Protein AF-A0AAW1BZT8-F1 (afdb_monomer_lite)

Sequence (124 aa):
MALAIEELKMKTRVWEIVERQLEDENDVIRKQAVITLGVLGIRHTSVFLALLEMLEVDTNEAVRIQVIRTFSTLGIDNINVKKSLKKKKQGGGILGRESSKALEILDRRSEVQKELMLHSFIIQ

Foldseek 3Di:
DVVVVVVVVVVVVLCVCLVVQCVDPDLVSVLVSLVVCLVVLPDDPSNVVSLLCCLVDVPDVSSNLSSLVSCLSNLVLDPSLLVSLVVQLVVDDPSVVSSVVSNVSNVVVVVVVVVVVVVVVVVD

Secondary structure (DSSP, 8-state):
-HHHHHHHHHHHHHHHHHHHHHT-SSHHHHHHHHHHHHHHT---HHHHHHHHHHHHH-S-HHHHHHHHHHHHHHT---HHHHHHHHHHHHT-HHHHHHHHHHHHHHHHHHHHHHHHHHHHHH--

InterPro domains:
  IPR011989 Armadillo-like helical [G3DSA:1.25.10.10] (1-116)
  IPR016024 Armadillo-type fold [SSF48371] (12-76)
  IPR052873 HEAT repeat-containing protein 9 [PTHR38323] (2-109)

Organism: Crotalus adamanteus (NCBI:txid8729)

Radius of gyration: 16.6 Å; chains: 1; bounding box: 36×49×41 Å

pLDDT: mean 93.9, std 6.51, range [56.03, 98.88]

Structure (mmCIF, N/CA/C/O backbone):
data_AF-A0AAW1BZT8-F1
#
_entry.id   AF-A0AAW1BZT8-F1
#
loop_
_atom_site.group_PDB
_atom_site.id
_atom_site.type_symbol
_atom_site.label_atom_id
_atom_site.label_alt_id
_atom_site.label_comp_id
_atom_site.label_asym_id
_atom_site.label_entity_id
_atom_site.label_seq_id
_atom_site.pdbx_PDB_ins_code
_atom_site.Cartn_x
_atom_site.Cartn_y
_atom_site.Cartn_z
_atom_site.occupancy
_atom_site.B_iso_or_equiv
_atom_site.auth_seq_id
_atom_site.auth_comp_id
_atom_site.auth_asym_id
_atom_site.auth_atom_id
_atom_site.pdbx_PDB_model_num
ATOM 1 N N . MET A 1 1 ? 6.414 -33.270 6.703 1.00 67.75 1 MET A N 1
ATOM 2 C CA . MET A 1 1 ? 7.547 -32.351 6.975 1.00 67.75 1 MET A CA 1
ATOM 3 C C . MET A 1 1 ? 8.184 -31.794 5.701 1.00 67.75 1 MET A C 1
ATOM 5 O O . MET A 1 1 ? 8.320 -30.583 5.639 1.00 67.75 1 MET A O 1
ATOM 9 N N . ALA A 1 2 ? 8.510 -32.599 4.677 1.00 84.75 2 ALA A N 1
ATOM 10 C CA . ALA A 1 2 ? 9.121 -32.098 3.431 1.00 84.75 2 ALA A CA 1
ATOM 11 C C . ALA A 1 2 ? 8.297 -31.005 2.707 1.00 8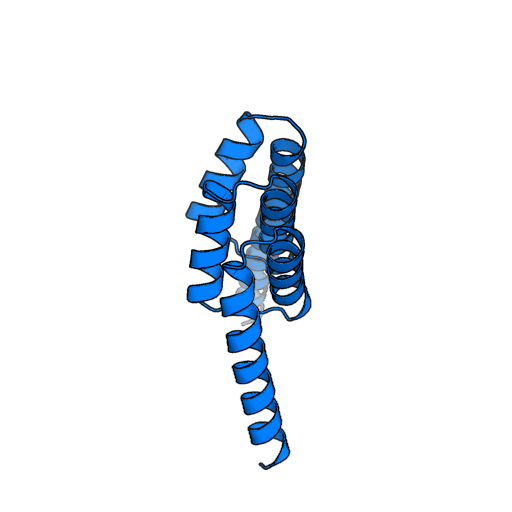4.75 2 ALA A C 1
ATOM 13 O O . ALA A 1 2 ? 8.840 -29.951 2.398 1.00 84.75 2 ALA A O 1
ATOM 14 N N . LEU A 1 3 ? 6.982 -31.206 2.548 1.00 87.12 3 LEU A N 1
ATOM 15 C CA . LEU A 1 3 ? 6.084 -30.235 1.895 1.00 87.12 3 LEU A CA 1
ATOM 16 C C . LEU A 1 3 ? 6.025 -28.878 2.616 1.00 87.12 3 LEU A C 1
ATOM 18 O O . LEU A 1 3 ? 6.062 -27.835 1.979 1.00 87.12 3 LEU A O 1
ATOM 22 N N . ALA A 1 4 ? 5.991 -28.884 3.952 1.00 84.44 4 ALA A N 1
ATOM 23 C CA . ALA A 1 4 ? 5.966 -27.650 4.738 1.00 84.44 4 ALA A CA 1
ATOM 24 C C . ALA A 1 4 ? 7.284 -26.860 4.613 1.00 84.44 4 ALA A C 1
ATOM 26 O O . ALA A 1 4 ? 7.273 -25.634 4.556 1.00 84.44 4 ALA A O 1
ATOM 27 N N . ILE A 1 5 ? 8.426 -27.555 4.533 1.00 87.06 5 ILE A N 1
ATOM 28 C CA . ILE A 1 5 ? 9.735 -26.924 4.304 1.00 87.06 5 ILE A CA 1
ATOM 29 C C . ILE A 1 5 ? 9.791 -26.304 2.903 1.00 87.06 5 ILE A C 1
ATOM 31 O O . ILE A 1 5 ? 10.310 -25.201 2.737 1.00 87.06 5 ILE A O 1
ATOM 35 N N . GLU A 1 6 ? 9.264 -26.999 1.898 1.00 91.38 6 GLU A N 1
ATOM 36 C CA . GLU A 1 6 ? 9.197 -26.500 0.524 1.00 91.38 6 GLU A CA 1
ATOM 37 C C . GLU A 1 6 ? 8.287 -25.271 0.408 1.00 91.38 6 GLU A C 1
ATOM 39 O O . GLU A 1 6 ? 8.690 -24.263 -0.172 1.00 91.38 6 GLU A O 1
ATOM 44 N N . GLU A 1 7 ? 7.119 -25.294 1.051 1.00 86.69 7 GLU A N 1
ATOM 45 C CA . GLU A 1 7 ? 6.202 -24.153 1.103 1.00 86.69 7 GLU A CA 1
ATOM 46 C C . GLU A 1 7 ? 6.853 -22.912 1.731 1.00 86.69 7 GLU A C 1
ATOM 48 O O . GLU A 1 7 ? 6.750 -21.809 1.190 1.00 86.69 7 GLU A O 1
ATOM 53 N N . LEU A 1 8 ? 7.567 -23.083 2.847 1.00 84.50 8 LEU A N 1
ATOM 54 C CA . LEU A 1 8 ? 8.283 -21.985 3.497 1.00 84.50 8 LEU A CA 1
ATOM 55 C C . LEU A 1 8 ? 9.386 -21.417 2.598 1.00 84.50 8 LEU A C 1
ATOM 57 O O . LEU A 1 8 ? 9.474 -20.201 2.446 1.00 84.50 8 LEU A O 1
ATOM 61 N N . LYS A 1 9 ? 10.175 -22.275 1.938 1.00 88.81 9 LYS A N 1
ATOM 62 C CA . LYS A 1 9 ? 11.203 -21.837 0.978 1.00 88.81 9 LYS A CA 1
ATOM 63 C C . LYS A 1 9 ? 10.602 -21.051 -0.186 1.00 88.81 9 LYS A C 1
ATOM 65 O O . LYS A 1 9 ? 11.170 -20.036 -0.587 1.00 88.81 9 LYS A O 1
ATOM 70 N N . MET A 1 10 ? 9.459 -21.492 -0.714 1.00 86.56 10 MET A N 1
ATOM 71 C CA . MET A 1 10 ? 8.752 -20.762 -1.767 1.00 86.56 10 MET A CA 1
ATOM 72 C C . MET A 1 10 ? 8.295 -19.387 -1.279 1.00 86.56 10 MET A C 1
ATOM 74 O O . MET A 1 10 ? 8.539 -18.398 -1.966 1.00 86.56 10 MET A O 1
ATOM 78 N N . LYS A 1 11 ? 7.701 -19.299 -0.083 1.00 83.44 11 LYS A N 1
ATOM 79 C CA . LYS A 1 11 ? 7.280 -18.022 0.516 1.00 83.44 11 LYS A CA 1
ATOM 80 C C . LYS A 1 11 ? 8.454 -17.054 0.684 1.00 83.44 11 LYS A C 1
ATOM 82 O O . LYS A 1 11 ? 8.340 -15.902 0.273 1.00 83.44 11 LYS A O 1
ATOM 87 N N . THR A 1 12 ? 9.585 -17.524 1.211 1.00 86.12 12 THR A N 1
ATOM 88 C CA . THR A 1 12 ? 10.802 -16.709 1.362 1.00 86.12 12 THR A CA 1
ATOM 89 C C . THR A 1 12 ? 11.325 -16.219 0.015 1.00 86.12 12 THR A C 1
ATOM 91 O O . THR A 1 12 ? 11.562 -15.028 -0.152 1.00 86.12 12 THR A O 1
ATOM 94 N N . ARG A 1 13 ? 11.433 -17.104 -0.981 1.00 89.19 13 ARG A N 1
ATOM 95 C CA . ARG A 1 13 ? 11.929 -16.727 -2.310 1.00 89.19 13 ARG A CA 1
ATOM 96 C C . ARG A 1 13 ? 11.012 -15.726 -3.011 1.00 89.19 13 ARG A C 1
ATOM 98 O O . ARG A 1 13 ? 11.490 -14.810 -3.673 1.00 89.19 13 ARG A O 1
ATOM 105 N N . VAL A 1 14 ? 9.697 -15.899 -2.883 1.00 88.12 14 VAL A N 1
ATOM 106 C CA . VAL A 1 14 ? 8.723 -14.938 -3.413 1.00 88.12 14 VAL A CA 1
ATOM 107 C C . VAL A 1 14 ? 8.902 -13.582 -2.740 1.00 88.12 14 VAL A C 1
ATOM 109 O O . VAL A 1 14 ? 8.914 -12.574 -3.441 1.00 88.12 14 VAL A O 1
ATOM 112 N N . TRP A 1 15 ? 9.101 -13.549 -1.420 1.00 87.00 15 TRP A N 1
ATOM 113 C CA . TRP A 1 15 ? 9.375 -12.305 -0.706 1.00 87.00 15 TRP A CA 1
ATOM 114 C C . TRP A 1 15 ? 10.625 -11.592 -1.239 1.00 87.00 15 TRP A C 1
ATOM 116 O O . TRP A 1 15 ? 10.519 -10.442 -1.644 1.00 87.00 15 TRP A O 1
ATOM 126 N N . GLU A 1 16 ? 11.764 -12.277 -1.349 1.00 89.25 16 GLU A N 1
ATOM 127 C CA . GLU A 1 16 ? 13.025 -11.691 -1.848 1.00 89.25 16 GLU A CA 1
ATOM 128 C C . GLU A 1 16 ? 12.925 -11.145 -3.283 1.00 89.25 16 GLU A C 1
ATOM 130 O O . GLU A 1 16 ? 13.625 -10.208 -3.677 1.00 89.25 16 GLU A O 1
ATOM 135 N N . ILE A 1 17 ? 12.092 -11.770 -4.118 1.00 93.06 17 ILE A N 1
ATOM 136 C CA . ILE A 1 17 ? 11.833 -11.294 -5.479 1.00 93.06 17 ILE A CA 1
ATOM 137 C C . ILE A 1 17 ? 10.973 -10.034 -5.431 1.00 93.06 17 ILE A C 1
ATOM 139 O O . ILE A 1 17 ? 11.314 -9.044 -6.073 1.00 93.06 17 ILE A O 1
ATOM 143 N N . VAL A 1 18 ? 9.874 -10.071 -4.680 1.00 94.38 18 VAL A N 1
ATOM 144 C CA . VAL A 1 18 ? 8.936 -8.951 -4.584 1.00 94.38 18 VAL A CA 1
ATOM 145 C C . VAL A 1 18 ? 9.603 -7.737 -3.948 1.00 94.38 18 VAL A C 1
ATOM 147 O O . VAL A 1 18 ? 9.450 -6.647 -4.479 1.00 94.38 18 VAL A O 1
ATOM 150 N N . GLU A 1 19 ? 10.381 -7.921 -2.882 1.00 92.50 19 GLU A N 1
ATOM 151 C CA . GLU A 1 19 ? 11.121 -6.853 -2.201 1.00 92.50 19 GLU A CA 1
ATOM 152 C C . GLU A 1 19 ? 12.014 -6.083 -3.179 1.00 92.50 19 GLU A C 1
ATOM 154 O O . GLU A 1 19 ? 11.875 -4.871 -3.305 1.00 92.50 19 GLU A O 1
ATOM 159 N N . ARG A 1 20 ? 12.820 -6.787 -3.984 1.00 94.69 20 ARG A N 1
ATOM 160 C CA . ARG A 1 20 ? 13.641 -6.148 -5.028 1.00 94.69 20 ARG A CA 1
ATOM 161 C C . ARG A 1 20 ? 12.812 -5.443 -6.099 1.00 94.69 20 ARG A C 1
ATOM 163 O O . ARG A 1 20 ? 13.206 -4.392 -6.585 1.00 94.69 20 ARG A O 1
ATOM 170 N N . GLN A 1 21 ? 11.672 -6.012 -6.484 1.00 97.56 21 GLN A N 1
ATOM 171 C CA . GLN A 1 21 ? 10.812 -5.414 -7.508 1.00 97.56 21 GLN A CA 1
ATOM 172 C C . GLN A 1 21 ? 10.082 -4.154 -7.028 1.00 97.56 21 GLN A C 1
ATOM 174 O O . GLN A 1 21 ? 9.675 -3.355 -7.867 1.00 97.56 21 GLN A O 1
ATOM 179 N N . LEU A 1 22 ? 9.901 -3.954 -5.718 1.00 97.31 22 LEU A N 1
ATOM 180 C CA . LEU A 1 22 ? 9.327 -2.713 -5.180 1.00 97.31 22 LEU A CA 1
ATOM 181 C C . LEU A 1 22 ? 10.248 -1.507 -5.408 1.00 97.31 22 LEU A C 1
ATOM 183 O O . LEU A 1 22 ? 9.753 -0.386 -5.460 1.00 97.31 22 LEU A O 1
ATOM 187 N N . GLU A 1 23 ? 11.549 -1.738 -5.580 1.00 95.69 23 GLU A N 1
ATOM 188 C CA . GLU A 1 23 ? 12.575 -0.706 -5.778 1.00 95.69 23 GLU A CA 1
ATOM 189 C C . GLU A 1 23 ? 13.021 -0.575 -7.246 1.00 95.69 23 GLU A C 1
ATOM 191 O O . GLU A 1 23 ? 13.909 0.214 -7.559 1.00 95.69 23 GLU A O 1
A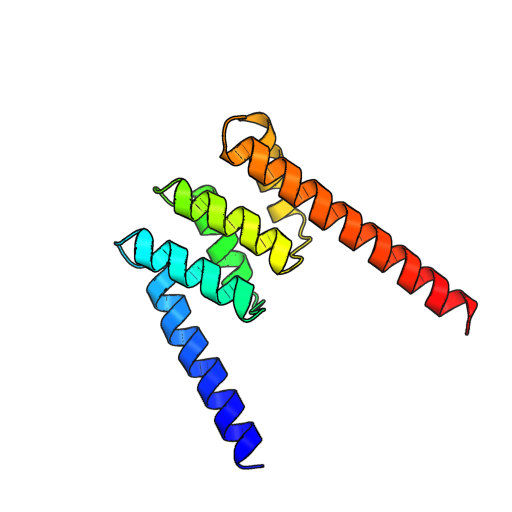TOM 196 N N . ASP A 1 24 ? 12.411 -1.334 -8.162 1.00 98.38 24 ASP A N 1
ATOM 197 C CA . ASP A 1 24 ? 12.789 -1.343 -9.577 1.00 98.38 24 ASP A CA 1
ATOM 198 C C . ASP A 1 24 ? 12.568 0.031 -10.238 1.00 98.38 24 ASP A C 1
ATOM 200 O O . ASP A 1 24 ? 11.573 0.715 -9.982 1.00 98.38 24 ASP A O 1
ATOM 204 N N . GLU A 1 25 ? 13.467 0.443 -11.133 1.00 97.88 25 GLU A N 1
ATOM 205 C CA . GLU A 1 25 ? 13.351 1.719 -11.851 1.00 97.88 25 GLU A CA 1
ATOM 206 C C . GLU A 1 25 ? 12.074 1.786 -12.711 1.00 97.88 25 GLU A C 1
ATOM 208 O O . GLU A 1 25 ? 11.468 2.854 -12.867 1.00 97.88 25 GLU A O 1
ATOM 213 N N . ASN A 1 26 ? 11.608 0.643 -13.218 1.00 98.50 26 ASN A N 1
ATOM 214 C CA . ASN A 1 26 ? 10.420 0.536 -14.051 1.00 98.50 26 ASN A CA 1
ATOM 215 C C . ASN A 1 26 ? 9.134 0.497 -13.207 1.00 98.50 26 ASN A C 1
ATOM 217 O O . ASN A 1 26 ? 8.875 -0.440 -12.447 1.00 98.50 26 ASN A O 1
ATOM 221 N N . ASP A 1 27 ? 8.254 1.479 -13.410 1.00 98.75 27 ASP A N 1
ATOM 222 C CA . ASP A 1 27 ? 6.990 1.581 -12.675 1.00 98.75 27 ASP A CA 1
ATOM 223 C C . ASP A 1 27 ? 6.041 0.397 -12.904 1.00 98.75 27 ASP A C 1
ATOM 225 O O . ASP A 1 27 ? 5.265 0.040 -12.012 1.00 98.75 27 ASP A O 1
ATOM 229 N N . VAL A 1 28 ? 6.118 -0.261 -14.064 1.00 98.62 28 VAL A N 1
ATOM 230 C CA . VAL A 1 28 ? 5.317 -1.454 -14.357 1.00 98.62 28 VAL A CA 1
ATOM 231 C C . VAL A 1 28 ? 5.729 -2.603 -13.441 1.00 98.62 28 VAL A C 1
ATOM 233 O O . VAL A 1 28 ? 4.855 -3.306 -12.926 1.00 98.62 28 VAL A O 1
ATOM 236 N N . ILE A 1 29 ? 7.034 -2.760 -13.194 1.00 98.62 29 ILE A N 1
ATOM 237 C CA . ILE A 1 29 ? 7.578 -3.795 -12.308 1.00 98.62 29 ILE A CA 1
ATOM 238 C C . ILE A 1 29 ? 7.178 -3.500 -10.861 1.00 98.62 29 ILE A C 1
ATOM 240 O O . ILE A 1 29 ? 6.582 -4.366 -10.213 1.00 98.62 29 ILE A O 1
ATOM 244 N N . ARG A 1 30 ? 7.359 -2.259 -10.392 1.00 98.69 30 ARG A N 1
ATOM 245 C CA . ARG A 1 30 ? 6.918 -1.849 -9.046 1.00 98.69 30 ARG A CA 1
ATOM 246 C C . ARG A 1 30 ? 5.424 -2.072 -8.831 1.00 98.69 30 ARG A C 1
ATOM 248 O O . ARG A 1 30 ? 5.008 -2.658 -7.831 1.00 98.69 30 ARG A O 1
ATOM 255 N N . LYS A 1 31 ? 4.583 -1.677 -9.794 1.00 98.75 31 LYS A N 1
ATOM 256 C CA . LYS A 1 31 ? 3.130 -1.908 -9.731 1.00 98.75 31 LYS A CA 1
ATOM 257 C C . LYS A 1 31 ? 2.801 -3.400 -9.629 1.00 98.75 31 LYS A C 1
ATOM 259 O O . LYS A 1 31 ? 1.915 -3.774 -8.860 1.00 98.75 31 LYS A O 1
ATOM 264 N N . GLN A 1 32 ? 3.498 -4.251 -10.384 1.00 98.44 32 GLN A N 1
ATOM 265 C CA . GLN A 1 32 ? 3.290 -5.699 -10.359 1.00 98.44 32 GLN A CA 1
ATOM 266 C C . GLN A 1 32 ? 3.713 -6.321 -9.021 1.00 98.44 32 GLN A C 1
ATOM 268 O O . GLN A 1 32 ? 3.018 -7.209 -8.516 1.00 98.44 32 GLN A O 1
ATOM 273 N N . ALA A 1 33 ? 4.786 -5.825 -8.407 1.00 98.06 33 ALA A N 1
ATOM 274 C CA . ALA A 1 33 ? 5.200 -6.223 -7.064 1.00 98.06 33 ALA A CA 1
ATOM 275 C C . ALA A 1 33 ? 4.102 -5.917 -6.033 1.00 98.06 33 ALA A C 1
ATOM 277 O O . ALA A 1 33 ? 3.676 -6.801 -5.286 1.00 98.06 33 ALA A O 1
ATOM 278 N N . VAL A 1 34 ? 3.545 -4.702 -6.072 1.00 98.44 34 VAL A N 1
ATOM 279 C CA . VAL A 1 34 ? 2.437 -4.288 -5.194 1.00 98.44 34 VAL A CA 1
ATOM 280 C C . VAL A 1 34 ? 1.184 -5.153 -5.406 1.00 98.44 34 VAL A C 1
ATOM 282 O O . VAL A 1 34 ? 0.561 -5.581 -4.433 1.00 98.44 34 VAL A O 1
ATOM 285 N N . ILE A 1 35 ? 0.824 -5.471 -6.657 1.00 98.12 35 ILE A N 1
ATOM 286 C CA . ILE A 1 35 ? -0.281 -6.405 -6.962 1.00 98.12 35 ILE A CA 1
ATOM 287 C C . ILE A 1 35 ? -0.019 -7.773 -6.329 1.00 98.12 35 ILE A C 1
ATOM 289 O O . ILE A 1 35 ? -0.907 -8.337 -5.689 1.00 98.12 35 ILE A O 1
ATOM 293 N N . THR A 1 36 ? 1.198 -8.292 -6.487 1.00 96.56 36 THR A N 1
ATOM 294 C CA . THR A 1 36 ? 1.593 -9.617 -5.994 1.00 96.56 36 THR A CA 1
ATOM 295 C C . THR A 1 36 ? 1.453 -9.711 -4.476 1.00 96.56 36 THR A C 1
ATOM 297 O O . THR A 1 36 ? 0.886 -10.684 -3.980 1.00 96.56 36 THR A O 1
ATOM 300 N N . LEU A 1 37 ? 1.864 -8.673 -3.738 1.00 95.50 37 LEU A N 1
ATOM 301 C CA . LEU A 1 37 ? 1.660 -8.592 -2.287 1.00 95.50 37 LEU A CA 1
ATOM 302 C C . LEU A 1 37 ? 0.182 -8.708 -1.905 1.00 95.50 37 LEU A C 1
ATOM 304 O O . LEU A 1 37 ? -0.166 -9.486 -1.016 1.00 95.50 37 LEU A O 1
ATOM 308 N N . GLY A 1 38 ? -0.683 -7.959 -2.595 1.00 96.00 38 GLY A N 1
ATOM 309 C CA . GLY A 1 38 ? -2.125 -7.974 -2.363 1.00 96.00 38 GLY A CA 1
ATOM 310 C C . GLY A 1 38 ? -2.764 -9.332 -2.652 1.00 96.00 38 GLY A C 1
ATOM 311 O O . GLY A 1 38 ? -3.548 -9.818 -1.841 1.00 96.00 38 GLY A O 1
ATOM 312 N N . VAL A 1 39 ? -2.409 -9.954 -3.780 1.00 95.62 39 VAL A N 1
ATOM 313 C CA . VAL A 1 39 ? -2.943 -11.260 -4.206 1.00 95.62 39 VAL A CA 1
ATOM 314 C C . VAL A 1 39 ? -2.510 -12.380 -3.263 1.00 95.62 39 VAL A C 1
ATOM 316 O O . VAL A 1 39 ? -3.324 -13.227 -2.905 1.00 95.62 39 VAL A O 1
ATOM 319 N N . LEU A 1 40 ? -1.247 -12.377 -2.834 1.00 91.75 40 LEU A N 1
ATOM 320 C CA . LEU A 1 40 ? -0.700 -13.413 -1.957 1.00 91.75 40 LEU A CA 1
ATOM 321 C C . LEU A 1 40 ? -0.991 -13.173 -0.469 1.00 91.75 40 LEU A C 1
ATOM 323 O O . LEU A 1 40 ? -0.640 -14.006 0.365 1.00 91.75 40 LEU A O 1
ATOM 327 N N . GLY A 1 41 ? -1.617 -12.048 -0.115 1.00 93.12 41 GLY A N 1
ATOM 328 C CA . GLY A 1 41 ? -1.961 -11.737 1.271 1.00 93.12 41 GLY A CA 1
ATOM 329 C C . GLY A 1 41 ? -0.748 -11.469 2.169 1.00 93.12 41 GLY A C 1
ATOM 330 O O . GLY A 1 41 ? -0.831 -11.669 3.382 1.00 93.12 41 GLY A O 1
ATOM 331 N N . ILE A 1 42 ? 0.384 -11.040 1.604 1.00 90.06 42 ILE A N 1
ATOM 332 C CA . ILE A 1 42 ? 1.637 -10.849 2.349 1.00 90.06 42 ILE A CA 1
ATOM 333 C C . ILE A 1 42 ? 1.552 -9.554 3.167 1.00 90.06 42 ILE A C 1
ATOM 335 O O . ILE A 1 42 ? 1.327 -8.475 2.624 1.00 90.06 42 ILE A O 1
ATOM 339 N N . ARG A 1 43 ? 1.733 -9.656 4.490 1.00 88.25 43 ARG A N 1
ATOM 340 C CA . ARG A 1 43 ? 1.469 -8.569 5.458 1.00 88.25 43 ARG A CA 1
ATOM 341 C C . ARG A 1 43 ? 2.588 -8.346 6.484 1.00 88.25 43 ARG A C 1
ATOM 343 O O . ARG A 1 43 ? 2.319 -7.982 7.627 1.00 88.25 43 ARG A O 1
ATOM 350 N N . HIS A 1 44 ? 3.837 -8.607 6.115 1.00 86.06 44 HIS A N 1
ATOM 351 C CA . HIS A 1 44 ? 4.969 -8.379 7.018 1.00 86.06 44 HIS A CA 1
ATOM 352 C C . HIS A 1 44 ? 5.144 -6.886 7.346 1.00 86.06 44 HIS A C 1
ATOM 354 O O . HIS A 1 44 ? 4.706 -6.014 6.598 1.00 86.06 44 HIS A O 1
ATOM 360 N N . THR A 1 45 ? 5.812 -6.575 8.459 1.00 90.69 45 THR A N 1
ATOM 361 C CA . THR A 1 45 ? 6.093 -5.183 8.850 1.00 90.69 45 THR A CA 1
ATOM 362 C C . THR A 1 45 ? 6.882 -4.431 7.774 1.00 90.69 45 THR A C 1
ATOM 364 O O . THR A 1 45 ? 6.581 -3.272 7.506 1.00 90.69 45 THR A O 1
ATOM 367 N N . SER A 1 46 ? 7.832 -5.097 7.107 1.00 89.94 46 SER A N 1
ATOM 368 C CA . SER A 1 46 ? 8.575 -4.542 5.966 1.00 89.94 46 SER A CA 1
ATOM 369 C C . SER A 1 46 ? 7.648 -4.144 4.815 1.00 89.94 46 SER A C 1
ATOM 371 O O . SER A 1 46 ? 7.746 -3.031 4.314 1.00 89.94 46 SER A O 1
ATOM 373 N N . VAL A 1 47 ? 6.677 -4.998 4.468 1.00 89.00 47 VAL A N 1
ATOM 374 C CA . VAL A 1 47 ? 5.644 -4.697 3.461 1.00 89.00 47 VAL A CA 1
ATOM 375 C C . VAL A 1 47 ? 4.857 -3.451 3.833 1.00 89.00 47 VAL A C 1
ATOM 377 O O . VAL A 1 47 ? 4.634 -2.590 2.989 1.00 89.00 47 VAL A O 1
ATOM 380 N N . PHE A 1 48 ? 4.429 -3.339 5.091 1.00 94.25 48 PHE A N 1
ATOM 381 C CA . PHE A 1 48 ? 3.705 -2.158 5.553 1.00 94.25 48 PHE A CA 1
ATOM 382 C C . PHE A 1 48 ? 4.521 -0.874 5.355 1.00 94.25 48 PHE A C 1
ATOM 384 O O . PHE A 1 48 ? 3.981 0.107 4.842 1.00 94.25 48 PHE A O 1
ATOM 391 N N . LEU A 1 49 ? 5.799 -0.886 5.745 1.00 95.50 49 LEU A N 1
ATOM 392 C CA . LEU A 1 49 ? 6.682 0.275 5.625 1.00 95.50 49 LEU A CA 1
ATOM 393 C C . LEU A 1 49 ? 6.929 0.636 4.157 1.00 95.50 49 LEU A C 1
ATOM 395 O O . LEU A 1 49 ? 6.704 1.786 3.788 1.00 95.50 49 LEU A O 1
ATOM 399 N N . ALA A 1 50 ? 7.272 -0.348 3.322 1.00 95.56 50 ALA A N 1
ATOM 400 C CA . ALA A 1 50 ? 7.517 -0.147 1.896 1.00 95.56 50 ALA A CA 1
ATOM 401 C C . ALA A 1 50 ? 6.276 0.400 1.175 1.00 95.56 50 ALA A C 1
ATOM 403 O O . ALA A 1 50 ? 6.349 1.398 0.466 1.00 95.56 50 ALA A O 1
ATOM 404 N N . LEU A 1 51 ? 5.095 -0.188 1.408 1.00 97.88 51 LEU A N 1
ATOM 405 C CA . LEU A 1 51 ? 3.854 0.313 0.815 1.00 97.88 51 LEU A CA 1
ATOM 406 C C . LEU A 1 51 ? 3.532 1.736 1.288 1.00 97.88 51 LEU A C 1
ATOM 408 O O . LEU A 1 51 ? 3.072 2.554 0.494 1.00 97.88 51 LEU A O 1
ATOM 412 N N . LEU A 1 52 ? 3.754 2.062 2.565 1.00 98.00 52 LEU A N 1
ATOM 413 C CA . LEU A 1 52 ? 3.493 3.414 3.060 1.00 98.00 52 LEU A CA 1
ATOM 414 C C . LEU A 1 52 ? 4.445 4.433 2.425 1.00 98.00 52 LEU A C 1
ATOM 416 O O . LEU A 1 52 ? 3.991 5.498 2.016 1.00 98.00 52 LEU A O 1
ATOM 420 N N . GLU A 1 53 ? 5.725 4.094 2.294 1.00 97.94 53 GLU A N 1
ATOM 421 C CA . GLU A 1 53 ? 6.713 4.919 1.602 1.00 97.94 53 GLU A CA 1
ATOM 422 C C . GLU A 1 53 ? 6.335 5.130 0.133 1.00 97.94 53 GLU A C 1
ATOM 424 O O . GLU A 1 53 ? 6.171 6.273 -0.293 1.00 97.94 53 GLU A O 1
ATOM 429 N N . MET A 1 54 ? 6.063 4.058 -0.616 1.00 98.44 54 MET A N 1
ATOM 430 C CA . MET A 1 54 ? 5.633 4.150 -2.016 1.00 98.44 54 MET A CA 1
ATOM 431 C C . MET A 1 54 ? 4.380 5.018 -2.182 1.00 98.44 54 MET A C 1
ATOM 433 O O . MET A 1 54 ? 4.280 5.798 -3.128 1.00 98.44 54 MET A O 1
ATOM 437 N N . LEU A 1 55 ? 3.418 4.935 -1.255 1.00 98.44 55 LEU A N 1
ATOM 438 C CA . LEU A 1 55 ? 2.234 5.793 -1.287 1.00 98.44 55 LEU A CA 1
ATOM 439 C C . LEU A 1 55 ? 2.587 7.285 -1.164 1.00 98.44 55 LEU A C 1
ATOM 441 O O . LEU A 1 55 ? 1.879 8.126 -1.726 1.00 98.44 55 LEU A O 1
ATOM 445 N N . GLU A 1 56 ? 3.623 7.631 -0.404 1.00 97.81 56 GLU A N 1
ATOM 446 C CA . GLU A 1 56 ? 4.046 9.018 -0.212 1.00 97.81 56 GLU A CA 1
ATOM 447 C C . GLU A 1 56 ? 4.967 9.531 -1.320 1.00 97.81 56 GLU A C 1
ATOM 449 O O . GLU A 1 56 ? 4.797 10.681 -1.728 1.00 97.81 56 GLU A O 1
ATOM 454 N N . VAL A 1 57 ? 5.913 8.716 -1.801 1.00 97.69 57 VAL A N 1
ATOM 455 C CA . VAL A 1 57 ? 7.034 9.212 -2.620 1.00 97.69 57 VAL A CA 1
ATOM 456 C C . VAL A 1 57 ? 7.210 8.545 -3.984 1.00 97.69 57 VAL A C 1
ATOM 458 O O . VAL A 1 57 ? 8.002 9.057 -4.775 1.00 97.69 57 VAL A O 1
ATOM 461 N N . ASP A 1 58 ? 6.485 7.467 -4.320 1.00 98.62 58 ASP A N 1
ATOM 462 C CA . ASP A 1 58 ? 6.609 6.876 -5.663 1.00 98.62 58 ASP A CA 1
ATOM 463 C C . ASP A 1 58 ? 6.221 7.913 -6.723 1.00 98.62 58 ASP A C 1
ATOM 465 O O . ASP A 1 58 ? 5.182 8.572 -6.617 1.00 98.62 58 ASP A O 1
ATOM 469 N N . THR A 1 59 ? 7.053 8.074 -7.749 1.00 98.00 59 THR A N 1
ATOM 470 C CA . THR A 1 59 ? 6.870 9.089 -8.793 1.00 98.00 59 THR A CA 1
ATOM 471 C C . THR A 1 59 ? 5.676 8.784 -9.696 1.00 98.00 59 THR A C 1
ATOM 473 O O . THR A 1 59 ? 5.019 9.706 -10.190 1.00 98.00 59 THR A O 1
ATOM 476 N N . ASN A 1 60 ? 5.323 7.509 -9.864 1.00 98.69 60 ASN A N 1
ATOM 477 C CA . ASN A 1 60 ? 4.268 7.071 -10.762 1.00 98.69 60 ASN A CA 1
ATOM 478 C C . ASN A 1 60 ? 2.909 6.988 -10.044 1.00 98.69 60 ASN A C 1
ATOM 480 O O . ASN A 1 60 ? 2.705 6.231 -9.093 1.00 98.69 60 ASN A O 1
ATOM 484 N N . GLU A 1 61 ? 1.924 7.746 -10.536 1.00 98.19 61 GLU A N 1
ATOM 485 C CA . GLU A 1 61 ? 0.584 7.773 -9.939 1.00 98.19 61 GLU A CA 1
ATOM 486 C C . GLU A 1 61 ? -0.126 6.411 -9.984 1.00 98.19 61 GLU A C 1
ATOM 488 O O . GLU A 1 61 ? -0.828 6.060 -9.032 1.00 98.19 61 GLU A O 1
ATOM 493 N N . ALA A 1 62 ? 0.06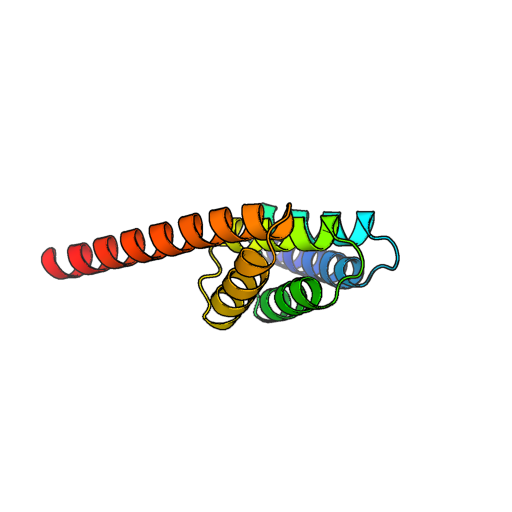8 5.616 -11.040 1.00 98.56 62 ALA A N 1
ATOM 494 C CA . ALA A 1 62 ? -0.558 4.302 -11.153 1.00 98.56 62 ALA A CA 1
ATOM 495 C C . ALA A 1 62 ? -0.025 3.322 -10.098 1.00 98.56 62 ALA A C 1
ATOM 497 O O . ALA A 1 62 ? -0.802 2.516 -9.575 1.00 98.56 62 ALA A O 1
ATOM 498 N N . VAL A 1 63 ? 1.258 3.424 -9.733 1.00 98.88 63 VAL A N 1
ATOM 499 C CA . VAL A 1 63 ? 1.832 2.665 -8.612 1.00 98.88 63 VAL A CA 1
ATOM 500 C C . VAL A 1 63 ? 1.180 3.097 -7.299 1.00 98.88 63 VAL A C 1
ATOM 502 O O . VAL A 1 63 ? 0.643 2.252 -6.580 1.00 98.88 63 VAL A O 1
ATOM 505 N N . ARG A 1 64 ? 1.099 4.406 -7.022 1.00 98.81 64 ARG A N 1
ATOM 506 C CA . ARG A 1 64 ? 0.441 4.927 -5.804 1.00 98.81 64 ARG A CA 1
ATOM 507 C C . ARG A 1 64 ? -1.029 4.502 -5.695 1.00 98.81 64 ARG A C 1
ATOM 509 O O . ARG A 1 64 ? -1.485 4.120 -4.618 1.00 98.81 64 ARG A O 1
ATOM 516 N N . ILE A 1 65 ? -1.776 4.508 -6.802 1.00 98.75 65 ILE A N 1
ATOM 517 C CA . ILE A 1 65 ? -3.157 3.994 -6.853 1.00 98.75 65 ILE A CA 1
ATOM 518 C C . ILE A 1 65 ? -3.199 2.509 -6.476 1.00 98.75 65 ILE A C 1
ATOM 520 O O . ILE A 1 65 ? -4.052 2.081 -5.694 1.00 98.75 65 ILE A O 1
ATOM 524 N N . GLN A 1 66 ? -2.279 1.712 -7.017 1.00 98.81 66 GLN A N 1
ATOM 525 C CA . GLN A 1 66 ? -2.225 0.283 -6.736 1.00 98.81 66 GLN A CA 1
ATOM 526 C C . GLN A 1 66 ? -1.871 -0.008 -5.272 1.00 98.81 66 GLN A C 1
ATOM 528 O O . GLN A 1 66 ? -2.413 -0.947 -4.682 1.00 98.81 66 GLN A O 1
ATOM 533 N N . VAL A 1 67 ? -1.043 0.828 -4.649 1.00 98.75 67 VAL A N 1
ATOM 534 C CA . VAL A 1 67 ? -0.750 0.757 -3.213 1.00 98.75 67 VAL A CA 1
ATOM 535 C C . VAL A 1 67 ? -2.011 0.999 -2.373 1.00 98.75 67 VAL A C 1
ATOM 537 O O . VAL A 1 67 ? -2.314 0.202 -1.485 1.00 98.75 67 VAL A O 1
ATOM 540 N N . ILE A 1 68 ? -2.810 2.025 -2.694 1.00 98.75 68 ILE A N 1
ATOM 541 C CA . ILE A 1 68 ? -4.087 2.311 -2.004 1.00 98.75 68 ILE A CA 1
ATOM 542 C C . ILE A 1 68 ? -5.033 1.101 -2.056 1.00 98.75 68 ILE A C 1
ATOM 544 O O . ILE A 1 68 ? -5.619 0.699 -1.043 1.00 98.75 68 ILE A O 1
ATOM 548 N N . ARG A 1 69 ? -5.163 0.488 -3.236 1.00 98.62 69 ARG A N 1
ATOM 549 C CA . ARG A 1 69 ? -5.974 -0.726 -3.419 1.00 98.62 69 ARG A CA 1
ATOM 550 C C . ARG A 1 69 ? -5.449 -1.875 -2.569 1.00 98.62 69 ARG A C 1
ATOM 552 O O . ARG A 1 69 ? -6.229 -2.560 -1.916 1.00 98.62 69 ARG A O 1
ATOM 559 N N . THR A 1 70 ? -4.133 -2.036 -2.519 1.00 98.44 70 THR A N 1
ATOM 560 C CA . THR A 1 70 ? -3.474 -3.111 -1.771 1.00 98.44 70 THR A CA 1
ATOM 561 C C . THR A 1 70 ? -3.666 -2.968 -0.264 1.00 98.44 70 THR A C 1
ATOM 563 O O . THR A 1 70 ? -3.966 -3.967 0.389 1.00 98.44 70 THR A O 1
ATOM 566 N N . PHE A 1 71 ? -3.629 -1.750 0.294 1.00 98.12 71 PHE A N 1
ATOM 567 C CA . PHE A 1 71 ? -3.996 -1.526 1.701 1.00 98.12 71 PHE A CA 1
ATOM 568 C C . PHE A 1 71 ? -5.407 -2.034 2.023 1.00 98.12 71 PHE A C 1
ATOM 570 O O . PHE A 1 71 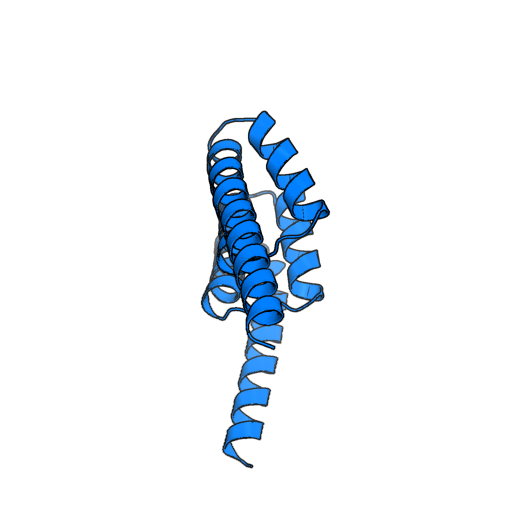? -5.612 -2.683 3.051 1.00 98.12 71 PHE A O 1
ATOM 577 N N . SER A 1 72 ? -6.359 -1.796 1.119 1.00 96.75 72 SER A N 1
ATOM 578 C CA . SER A 1 72 ? -7.751 -2.244 1.262 1.00 96.75 72 SER A CA 1
ATOM 579 C C . SER A 1 72 ? -7.867 -3.767 1.174 1.00 96.75 72 SER A C 1
ATOM 581 O O . SER A 1 72 ? -8.488 -4.392 2.035 1.00 96.75 72 SER A O 1
ATOM 583 N N . THR A 1 73 ? -7.219 -4.375 0.174 1.00 96.81 73 THR A N 1
ATOM 584 C CA . THR A 1 73 ? -7.182 -5.833 -0.028 1.00 96.81 73 THR A CA 1
ATOM 585 C C . THR A 1 73 ? -6.631 -6.545 1.205 1.00 96.81 73 THR A C 1
ATOM 587 O O . THR A 1 73 ? -7.288 -7.426 1.770 1.00 96.81 73 THR A O 1
ATOM 590 N N . LEU A 1 74 ? -5.467 -6.100 1.684 1.00 95.25 74 LEU A N 1
ATOM 591 C CA . LEU A 1 74 ? -4.782 -6.675 2.841 1.00 95.25 74 LEU A CA 1
ATOM 592 C C . LEU A 1 74 ? -5.462 -6.344 4.179 1.00 95.25 74 LEU A C 1
ATOM 594 O O . LEU A 1 74 ? -5.162 -6.983 5.189 1.00 95.25 74 LEU A O 1
ATOM 598 N N . GLY A 1 75 ? -6.393 -5.383 4.201 1.00 94.88 75 GLY A N 1
ATOM 599 C CA . GLY A 1 75 ? -7.080 -4.952 5.418 1.00 94.88 75 GLY A CA 1
ATOM 600 C C . GLY A 1 75 ? -6.145 -4.276 6.416 1.00 94.88 75 GLY A C 1
ATOM 601 O O . GLY A 1 75 ? -6.260 -4.517 7.615 1.00 94.88 75 GLY A O 1
ATOM 602 N N . ILE A 1 76 ? -5.191 -3.480 5.931 1.00 93.38 76 ILE A N 1
ATOM 603 C CA . ILE A 1 76 ? -4.218 -2.779 6.776 1.00 93.38 76 ILE A CA 1
ATOM 604 C C . ILE A 1 76 ? -4.903 -1.555 7.396 1.00 93.38 76 ILE A C 1
ATOM 606 O O . ILE A 1 76 ? -4.783 -0.428 6.913 1.00 93.38 76 ILE A O 1
ATOM 610 N N . ASP A 1 77 ? -5.645 -1.789 8.477 1.00 90.88 77 ASP A N 1
ATOM 611 C CA . ASP A 1 77 ? -6.261 -0.734 9.278 1.00 90.88 77 ASP A CA 1
ATOM 612 C C . ASP A 1 77 ? -5.252 -0.153 10.282 1.00 90.88 77 ASP A C 1
ATOM 614 O O . ASP A 1 77 ? -5.212 -0.508 11.459 1.00 90.88 77 ASP A O 1
ATOM 618 N N . ASN A 1 78 ? -4.369 0.715 9.785 1.00 94.69 78 ASN A N 1
ATOM 619 C CA . ASN A 1 78 ? -3.353 1.397 10.582 1.00 94.69 78 ASN A CA 1
ATOM 620 C C . ASN A 1 78 ? -3.580 2.916 10.581 1.00 94.69 78 ASN A C 1
ATOM 622 O O . ASN A 1 78 ? -3.928 3.509 9.558 1.00 94.69 78 ASN A O 1
ATOM 626 N N . ILE A 1 79 ? -3.315 3.574 11.715 1.00 96.38 79 ILE A N 1
ATOM 627 C CA . ILE A 1 79 ? -3.519 5.020 11.870 1.00 96.38 79 ILE A CA 1
ATOM 628 C C . ILE A 1 79 ? -2.724 5.860 10.858 1.00 96.38 79 ILE A C 1
ATOM 630 O O . ILE A 1 79 ? -3.243 6.862 10.365 1.00 96.38 79 ILE A O 1
ATOM 634 N N . ASN A 1 80 ? -1.503 5.453 10.504 1.00 96.88 80 ASN A N 1
ATOM 635 C CA . ASN A 1 80 ? -0.662 6.170 9.544 1.00 96.88 80 ASN A CA 1
ATOM 636 C C . ASN A 1 80 ? -1.192 6.011 8.116 1.00 96.88 80 ASN A C 1
ATOM 638 O O . ASN A 1 80 ? -1.278 6.997 7.386 1.00 96.88 80 ASN A O 1
ATOM 642 N N . VAL A 1 81 ? -1.661 4.810 7.761 1.00 97.12 81 VAL A N 1
ATOM 643 C CA . VAL A 1 81 ? -2.347 4.559 6.483 1.00 97.12 81 VAL A CA 1
ATOM 644 C C . VAL A 1 81 ? -3.616 5.401 6.399 1.00 97.12 81 VAL A C 1
ATOM 646 O O . VAL A 1 81 ? -3.786 6.158 5.447 1.00 97.12 81 VAL A O 1
ATOM 649 N N . LYS A 1 82 ? -4.468 5.388 7.431 1.00 98.12 82 LYS A N 1
ATOM 650 C CA . LYS A 1 82 ? -5.684 6.217 7.468 1.00 98.12 82 LYS A CA 1
ATOM 651 C C . LYS A 1 82 ? -5.381 7.712 7.346 1.00 98.12 82 LYS A C 1
ATOM 653 O O . LYS A 1 82 ? -6.080 8.411 6.615 1.00 98.12 82 LYS A O 1
ATOM 658 N N . LYS A 1 83 ? -4.348 8.219 8.029 1.00 98.31 83 LYS A N 1
ATOM 659 C CA . LYS A 1 83 ? -3.911 9.622 7.903 1.00 98.31 83 LYS A CA 1
ATOM 660 C C . LYS A 1 83 ? -3.474 9.947 6.473 1.00 98.31 83 LYS A C 1
ATOM 662 O O . LYS A 1 83 ? -3.936 10.942 5.915 1.00 98.31 83 LYS A O 1
ATOM 667 N N . SER A 1 84 ? -2.649 9.090 5.874 1.00 98.19 84 SER A N 1
ATOM 668 C CA . SER A 1 84 ? -2.185 9.238 4.493 1.00 98.19 84 SER A CA 1
ATOM 669 C C . SER A 1 84 ? -3.346 9.269 3.493 1.00 98.19 84 SER A C 1
ATOM 671 O O . SER A 1 84 ? -3.470 10.210 2.703 1.00 98.19 84 SER A O 1
ATOM 673 N N . LEU A 1 85 ? -4.261 8.299 3.585 1.00 98.50 85 LEU A N 1
ATOM 674 C CA . LEU A 1 85 ? -5.442 8.209 2.726 1.00 98.50 85 LEU A CA 1
ATOM 675 C C . LEU A 1 85 ? -6.368 9.421 2.894 1.00 98.50 85 LEU A C 1
ATOM 677 O O . LEU A 1 85 ? -6.866 9.951 1.904 1.00 98.50 85 LEU A O 1
ATOM 681 N N . LYS A 1 86 ? -6.574 9.921 4.120 1.00 98.56 86 LYS 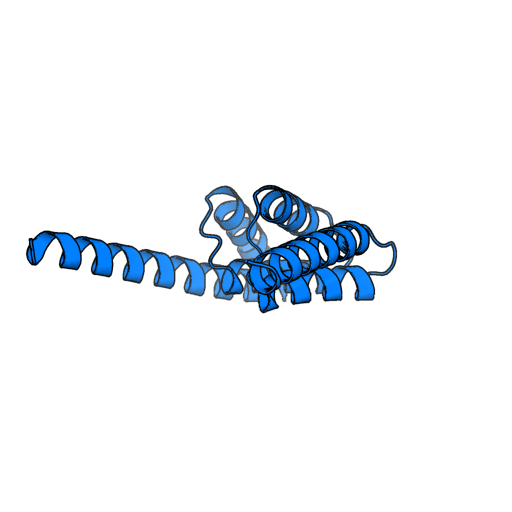A N 1
ATOM 682 C CA . LYS A 1 86 ? -7.378 11.134 4.366 1.00 98.56 86 LYS A CA 1
ATOM 683 C C . LYS A 1 86 ? -6.766 12.371 3.711 1.00 98.56 86 LYS A C 1
ATOM 685 O O . LYS A 1 86 ? -7.491 13.129 3.070 1.00 98.56 86 LYS A O 1
ATOM 690 N N . LYS A 1 87 ? -5.445 12.553 3.816 1.00 98.19 87 LYS A N 1
ATOM 691 C CA . LYS A 1 87 ? -4.732 13.651 3.143 1.00 98.19 87 LYS A CA 1
ATOM 692 C C . LYS A 1 87 ? -4.898 13.562 1.622 1.00 98.19 87 LYS A C 1
ATOM 694 O O . LYS A 1 87 ? -5.223 14.551 0.975 1.00 98.19 87 LYS A O 1
ATOM 699 N N . LYS A 1 88 ? -4.745 12.366 1.049 1.00 97.88 88 LYS A N 1
ATOM 700 C CA . LYS A 1 88 ? -4.894 12.129 -0.398 1.00 97.88 88 LYS A CA 1
ATOM 701 C C . LYS A 1 88 ? -6.336 12.298 -0.880 1.00 97.88 88 LYS A C 1
ATOM 703 O O . LYS A 1 88 ? -6.554 12.874 -1.940 1.00 97.88 88 LYS A O 1
ATOM 708 N N . LYS A 1 89 ? -7.325 11.897 -0.073 1.00 98.19 89 LYS A N 1
ATOM 709 C CA . LYS A 1 89 ? -8.754 12.164 -0.309 1.00 98.19 89 LYS A CA 1
ATOM 710 C C . LYS A 1 89 ? -9.036 13.658 -0.487 1.00 98.19 89 LYS A C 1
ATOM 712 O O . LYS A 1 89 ? -9.761 14.018 -1.408 1.00 98.19 89 LYS A O 1
ATOM 717 N N . GLN A 1 90 ? -8.445 14.514 0.349 1.00 97.00 90 GLN A N 1
ATOM 718 C CA . GLN A 1 90 ? -8.619 15.973 0.267 1.00 97.00 90 GLN A CA 1
ATOM 719 C C . GLN A 1 90 ? -8.034 16.576 -1.018 1.00 97.00 90 GLN A C 1
ATOM 721 O O . GLN A 1 90 ? -8.560 17.568 -1.509 1.00 97.00 90 GLN A O 1
ATOM 726 N N . GLY A 1 91 ? -6.991 15.962 -1.588 1.00 93.19 91 GLY A N 1
ATOM 727 C CA . GLY A 1 91 ? -6.396 16.393 -2.857 1.00 93.19 91 GLY A CA 1
ATOM 728 C C . GLY A 1 91 ? -7.262 16.124 -4.096 1.00 93.19 91 GLY A C 1
ATOM 729 O O . GLY A 1 91 ? -6.974 16.657 -5.163 1.00 93.19 91 GLY A O 1
ATOM 730 N N . GLY A 1 92 ? -8.327 15.319 -3.981 1.00 93.19 92 GLY A N 1
ATOM 731 C CA . GLY A 1 92 ? -9.221 15.003 -5.096 1.00 93.19 92 GLY A CA 1
ATOM 732 C C . GLY A 1 92 ? -8.585 14.103 -6.167 1.00 93.19 92 GLY A C 1
ATOM 733 O O . GLY A 1 92 ? -7.726 13.267 -5.883 1.00 93.19 92 GLY A O 1
ATOM 734 N N . GLY A 1 93 ? -9.049 14.216 -7.415 1.00 96.81 93 GLY A N 1
ATOM 735 C CA . GLY A 1 93 ? -8.518 13.431 -8.537 1.00 96.81 93 GLY A CA 1
ATOM 736 C C . GLY A 1 93 ? -8.803 11.926 -8.445 1.00 96.81 93 GLY A C 1
ATOM 737 O O . GLY A 1 93 ? -9.791 11.489 -7.847 1.00 96.81 93 GLY A O 1
ATOM 738 N N . ILE A 1 94 ? -7.978 11.113 -9.109 1.00 97.62 94 ILE A N 1
ATOM 739 C CA . ILE A 1 94 ? -8.108 9.646 -9.071 1.00 97.62 94 ILE A CA 1
ATOM 740 C C . ILE A 1 94 ? -7.629 9.118 -7.716 1.00 97.62 94 ILE A C 1
ATOM 742 O O . ILE A 1 94 ? -8.359 8.366 -7.072 1.00 97.62 94 ILE A O 1
ATOM 746 N N . LEU A 1 95 ? -6.468 9.577 -7.235 1.00 97.44 95 LEU A N 1
ATOM 747 C CA . LEU A 1 95 ? -5.936 9.199 -5.921 1.00 97.44 95 LEU A CA 1
ATOM 748 C C . LEU A 1 95 ? -6.925 9.478 -4.787 1.00 97.44 95 LEU A C 1
ATOM 750 O O . LEU A 1 95 ? -7.103 8.626 -3.917 1.00 97.44 95 LEU A O 1
ATOM 754 N N . GLY A 1 96 ? -7.606 10.625 -4.796 1.00 98.56 96 GLY A N 1
ATOM 755 C CA . GLY A 1 96 ? -8.583 10.955 -3.763 1.00 98.56 96 GLY A CA 1
ATOM 756 C C . GLY A 1 96 ? -9.823 10.060 -3.792 1.00 98.56 96 GLY A C 1
ATOM 757 O O . GLY A 1 96 ? -10.290 9.626 -2.737 1.00 98.56 96 GLY A O 1
ATOM 758 N N . ARG A 1 97 ? -10.315 9.705 -4.988 1.00 98.56 97 ARG A N 1
ATOM 759 C CA . ARG A 1 97 ? -11.427 8.751 -5.160 1.00 98.56 97 ARG A CA 1
ATOM 760 C C . ARG A 1 97 ? -11.053 7.358 -4.666 1.00 98.56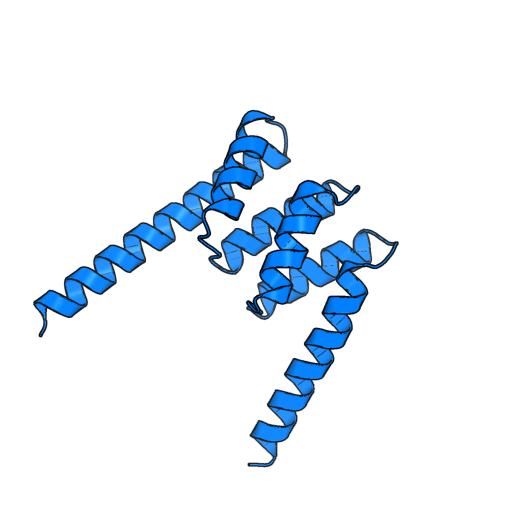 97 ARG A C 1
ATOM 762 O O . ARG A 1 97 ? -11.805 6.762 -3.899 1.00 98.56 97 ARG A O 1
ATOM 769 N N . GLU A 1 98 ? -9.884 6.859 -5.058 1.00 98.62 98 GLU A N 1
ATOM 770 C CA . GLU A 1 98 ? -9.391 5.557 -4.601 1.00 98.62 98 GLU A CA 1
ATOM 771 C C . GLU A 1 98 ? -9.122 5.561 -3.088 1.00 98.62 98 GLU A C 1
ATOM 773 O O . GLU A 1 98 ? -9.457 4.595 -2.407 1.00 98.62 98 GLU A O 1
ATOM 778 N N . SER A 1 99 ? -8.627 6.673 -2.531 1.00 98.69 99 SER A N 1
ATOM 779 C CA . SER A 1 99 ? -8.437 6.822 -1.081 1.00 98.69 99 SER A CA 1
ATOM 780 C C . SER A 1 99 ? -9.760 6.810 -0.313 1.00 98.69 99 SER A C 1
ATOM 782 O O . SER A 1 99 ? -9.825 6.217 0.761 1.00 98.69 99 SER A O 1
ATOM 784 N N . SER A 1 100 ? -10.825 7.431 -0.844 1.00 98.69 100 SER A N 1
ATOM 785 C CA . SER A 1 100 ? -12.153 7.376 -0.208 1.00 98.69 100 SER A CA 1
ATOM 786 C C . SER A 1 100 ? -12.684 5.948 -0.160 1.00 98.69 100 SER A C 1
ATOM 788 O O . SER A 1 100 ? -13.065 5.488 0.912 1.00 98.69 100 SER A O 1
ATOM 790 N N . LYS A 1 101 ? -12.618 5.224 -1.286 1.00 98.62 101 LYS A N 1
ATOM 791 C CA . LYS A 1 101 ? -13.035 3.814 -1.348 1.00 98.62 101 LYS A CA 1
ATOM 792 C C . LYS A 1 101 ? -12.250 2.951 -0.360 1.00 98.62 101 LYS A C 1
ATOM 794 O O . LYS A 1 101 ? -12.828 2.118 0.328 1.00 98.62 101 LYS A O 1
ATOM 799 N N . ALA A 1 102 ? -10.936 3.159 -0.279 1.00 98.44 102 ALA A N 1
ATOM 800 C CA . ALA A 1 102 ? -10.082 2.415 0.637 1.00 98.44 102 ALA A CA 1
ATOM 801 C C . ALA A 1 102 ? -10.459 2.648 2.104 1.00 98.44 102 ALA A C 1
ATOM 803 O O . ALA A 1 102 ? -10.574 1.692 2.868 1.00 98.44 102 ALA A O 1
ATOM 804 N N . LEU A 1 103 ? -10.699 3.905 2.489 1.00 98.62 103 LEU A N 1
ATOM 805 C CA . LEU A 1 103 ? -11.155 4.251 3.836 1.00 98.62 103 LEU A CA 1
ATOM 806 C C . LEU A 1 103 ? -12.492 3.577 4.165 1.00 98.62 103 LEU A C 1
ATOM 808 O O . LEU A 1 103 ? -12.594 2.941 5.207 1.00 98.62 103 LEU A O 1
ATOM 812 N N . GLU A 1 104 ? -13.467 3.635 3.256 1.00 98.38 104 GLU A N 1
ATOM 813 C CA . GLU A 1 104 ? -14.779 2.995 3.438 1.00 98.38 104 GLU A CA 1
ATOM 814 C C . GLU A 1 104 ? -14.665 1.475 3.649 1.00 98.38 104 GLU A C 1
ATOM 816 O O . GLU A 1 104 ? -15.328 0.914 4.523 1.00 98.38 104 GLU A O 1
ATOM 821 N N . ILE A 1 105 ? -13.798 0.798 2.886 1.00 98.00 105 ILE A N 1
ATOM 822 C CA . ILE A 1 105 ? -13.552 -0.646 3.032 1.00 98.00 105 ILE A CA 1
ATOM 823 C C . ILE A 1 105 ? -12.911 -0.962 4.387 1.00 98.00 105 ILE A C 1
ATOM 825 O O . ILE A 1 105 ? -13.319 -1.917 5.055 1.00 98.00 105 ILE A O 1
ATOM 829 N N . LEU A 1 106 ? -11.894 -0.194 4.783 1.00 96.62 106 LEU A N 1
ATOM 830 C CA . LEU A 1 106 ? -11.170 -0.418 6.035 1.00 96.62 106 LEU A CA 1
ATOM 831 C C . LEU A 1 106 ? -12.056 -0.141 7.254 1.00 96.62 106 LEU A C 1
ATOM 833 O O . LEU A 1 106 ? -12.062 -0.941 8.188 1.00 96.62 106 LEU A O 1
ATOM 837 N N . ASP A 1 107 ? -12.842 0.936 7.225 1.00 96.62 107 ASP A N 1
ATOM 838 C CA . ASP A 1 107 ? -13.761 1.288 8.308 1.00 96.62 107 ASP A CA 1
ATOM 839 C C . ASP A 1 107 ? -14.835 0.208 8.482 1.00 96.62 107 ASP A C 1
ATOM 841 O O . ASP A 1 107 ? -14.971 -0.332 9.584 1.00 96.62 107 ASP A O 1
ATOM 845 N N . ARG A 1 108 ? -15.471 -0.238 7.389 1.00 96.12 108 ARG A N 1
ATOM 846 C CA . ARG A 1 108 ? -16.440 -1.345 7.428 1.00 96.12 108 ARG A CA 1
ATOM 847 C C . ARG A 1 108 ? -15.833 -2.633 7.984 1.00 96.12 108 ARG A C 1
ATOM 849 O O . ARG A 1 108 ? -16.460 -3.320 8.785 1.00 96.12 108 ARG A O 1
ATOM 856 N N . ARG A 1 109 ? -14.608 -2.989 7.576 1.00 93.06 109 ARG A N 1
ATOM 857 C CA . ARG A 1 109 ? -13.918 -4.173 8.122 1.00 93.06 109 ARG A CA 1
ATOM 858 C C . ARG A 1 109 ? -13.691 -4.047 9.629 1.00 93.06 109 ARG A C 1
ATOM 860 O O . ARG A 1 109 ? -13.872 -5.031 10.342 1.00 93.06 109 ARG A O 1
ATOM 867 N N . SER A 1 110 ? -13.317 -2.859 10.103 1.00 91.69 110 SER A N 1
ATOM 868 C CA . SER A 1 110 ? -13.088 -2.603 11.528 1.00 91.69 110 SER A CA 1
ATOM 869 C C . SER A 1 110 ? -14.373 -2.717 12.358 1.00 91.69 110 SER A C 1
ATOM 871 O O . SER A 1 110 ? -14.338 -3.228 13.475 1.00 91.69 110 SER A O 1
ATOM 873 N N . GLU A 1 111 ? -15.511 -2.284 11.809 1.00 93.62 111 GLU A N 1
ATOM 874 C CA . GLU A 1 111 ? -16.834 -2.392 12.437 1.00 93.62 111 GLU A CA 1
ATOM 875 C C . GLU A 1 111 ? -17.253 -3.856 12.572 1.00 93.62 111 GLU A C 1
ATOM 877 O O . GLU A 1 111 ? -17.505 -4.319 13.683 1.00 93.62 111 GLU A O 1
ATOM 882 N N . VAL A 1 112 ? -17.186 -4.618 11.475 1.00 92.88 112 VAL A N 1
ATOM 883 C CA . VAL A 1 112 ? -17.507 -6.055 11.473 1.00 92.88 112 VAL A CA 1
ATOM 884 C C . VAL A 1 112 ? -16.629 -6.827 12.465 1.00 92.88 112 VAL A C 1
ATOM 886 O O . VAL A 1 112 ? -17.115 -7.690 13.191 1.00 92.88 112 VAL A O 1
ATOM 889 N N . GLN A 1 113 ? -15.331 -6.514 12.552 1.00 90.25 113 GLN A N 1
ATOM 890 C CA . GLN A 1 113 ? -14.437 -7.161 13.522 1.00 90.25 113 GLN A CA 1
ATOM 891 C C . GLN A 1 113 ? -14.824 -6.867 14.977 1.00 90.25 113 GLN A C 1
ATOM 893 O O . GLN A 1 113 ? -14.746 -7.764 15.817 1.00 90.25 113 GLN A O 1
ATOM 898 N N . LYS A 1 114 ? -15.252 -5.637 15.286 1.00 91.19 114 LYS A N 1
ATOM 899 C CA . LYS A 1 114 ? -15.737 -5.276 16.627 1.00 91.19 114 LYS A CA 1
ATOM 900 C C . LYS A 1 114 ? -17.032 -6.008 16.963 1.00 91.19 114 LYS A C 1
ATOM 902 O O . LYS A 1 114 ? -17.145 -6.539 18.063 1.00 91.19 114 LYS A O 1
ATOM 907 N N . GLU A 1 115 ? -17.975 -6.076 16.026 1.00 92.19 115 GLU A N 1
ATOM 908 C CA . GLU A 1 115 ? -19.233 -6.808 16.209 1.00 92.19 115 GLU A CA 1
ATOM 909 C C . GLU A 1 115 ? -18.983 -8.293 16.486 1.00 92.19 115 GLU A C 1
ATOM 911 O O . GLU A 1 115 ? -19.535 -8.838 17.442 1.00 92.19 115 GLU A O 1
ATOM 916 N N . LEU A 1 116 ? -18.108 -8.938 15.708 1.00 91.69 116 LEU A N 1
ATOM 917 C CA . LEU A 1 116 ? -17.734 -10.340 15.916 1.00 91.69 116 LEU A CA 1
ATOM 918 C C . LEU A 1 116 ? -17.071 -10.564 17.280 1.00 91.69 116 LEU A C 1
ATOM 920 O O . LEU A 1 116 ? -17.387 -11.542 17.958 1.00 91.69 116 LEU A O 1
ATOM 924 N N . MET A 1 117 ? -16.193 -9.650 17.710 1.00 90.31 117 MET A N 1
ATOM 925 C CA . MET A 1 117 ? -15.605 -9.713 19.050 1.00 90.31 117 MET A CA 1
ATOM 926 C C . MET A 1 117 ? -16.681 -9.620 20.133 1.00 90.31 117 MET A C 1
ATOM 928 O O . MET A 1 117 ? -16.710 -10.471 21.017 1.00 90.31 117 MET A O 1
ATOM 932 N N . LEU A 1 118 ? -17.606 -8.661 20.046 1.00 89.88 118 LEU A N 1
ATOM 933 C CA . LEU A 1 118 ? -18.700 -8.519 21.014 1.00 89.88 118 LEU A CA 1
ATOM 934 C C . LEU A 1 118 ? -19.569 -9.783 21.096 1.00 89.88 118 LEU A C 1
ATOM 936 O O . LEU A 1 118 ? -19.874 -10.234 22.196 1.00 89.88 118 LEU A O 1
ATOM 940 N N . HIS A 1 119 ? -19.901 -10.402 19.959 1.00 87.00 119 HIS A N 1
ATOM 941 C CA . HIS A 1 119 ? -20.652 -11.662 19.947 1.00 87.00 119 HIS A CA 1
ATOM 942 C C . HIS A 1 119 ? -19.879 -12.806 20.616 1.00 87.00 119 HIS A C 1
ATOM 944 O O . HIS A 1 119 ? -20.483 -13.606 21.327 1.00 87.00 119 HIS A O 1
ATOM 950 N N . SER A 1 120 ? -18.552 -12.869 20.451 1.00 87.94 120 SER A N 1
ATOM 951 C CA . SER A 1 120 ? -17.734 -13.908 21.093 1.00 87.94 120 SER A CA 1
ATOM 952 C C . SER A 1 120 ? -17.725 -13.825 22.625 1.00 87.94 120 SER A C 1
ATOM 954 O O . SER A 1 120 ? -17.610 -14.859 23.273 1.00 87.94 120 SER A O 1
ATOM 956 N N . PHE A 1 121 ? -17.915 -12.631 23.201 1.00 82.00 121 PHE A N 1
ATOM 957 C CA . PHE A 1 121 ? -18.009 -12.432 24.653 1.00 82.00 121 PHE A CA 1
ATOM 958 C C . PHE A 1 121 ? -19.395 -12.745 25.229 1.00 82.00 121 PHE A C 1
ATOM 960 O O . PHE A 1 121 ? -19.499 -13.020 26.415 1.00 82.00 121 PHE A O 1
ATOM 967 N N . ILE A 1 122 ? -20.459 -12.683 24.421 1.00 80.19 122 ILE A N 1
ATOM 968 C CA . ILE A 1 122 ? -21.841 -12.940 24.873 1.00 80.19 122 ILE A CA 1
ATOM 969 C C . ILE A 1 122 ? -22.153 -14.448 24.919 1.00 80.19 122 ILE A C 1
ATOM 971 O O . ILE A 1 122 ? -23.069 -14.869 25.620 1.00 80.19 122 ILE A O 1
ATOM 975 N N . ILE A 1 123 ? -21.410 -15.263 24.163 1.00 71.69 123 ILE A N 1
ATOM 976 C CA . ILE A 1 123 ? -21.623 -16.718 24.032 1.00 71.69 123 ILE A CA 1
ATOM 977 C C . ILE A 1 123 ? -20.690 -17.522 24.977 1.00 71.69 123 ILE A C 1
ATOM 979 O O . ILE A 1 123 ? -20.741 -18.752 24.994 1.00 71.69 123 ILE A O 1
ATOM 983 N N . GLN A 1 124 ? -19.853 -16.846 25.774 1.00 56.03 124 GLN A N 1
ATOM 984 C CA . GLN A 1 124 ? -19.040 -17.431 26.856 1.00 56.03 124 GLN A CA 1
ATOM 985 C C . GLN A 1 124 ? -19.718 -17.239 28.212 1.00 56.03 124 GLN A C 1
ATOM 987 O O . GLN A 1 124 ? -19.606 -18.170 29.039 1.00 56.03 124 GLN A O 1
#